Protein AF-A0A4Z1L0F3-F1 (afdb_monomer)

Solvent-accessible surface area (backbone atoms only — not comparable to full-atom values): 9293 Å² total; per-residue (Å²): 130,83,58,61,63,69,64,67,55,53,99,76,74,65,86,53,76,79,78,66,76,75,78,74,72,83,76,59,100,76,58,66,93,54,44,31,36,36,32,40,57,30,49,58,38,59,67,59,63,68,45,39,84,81,41,80,63,30,42,38,39,33,23,18,76,57,69,89,48,48,63,60,74,91,78,49,60,92,50,54,48,75,48,77,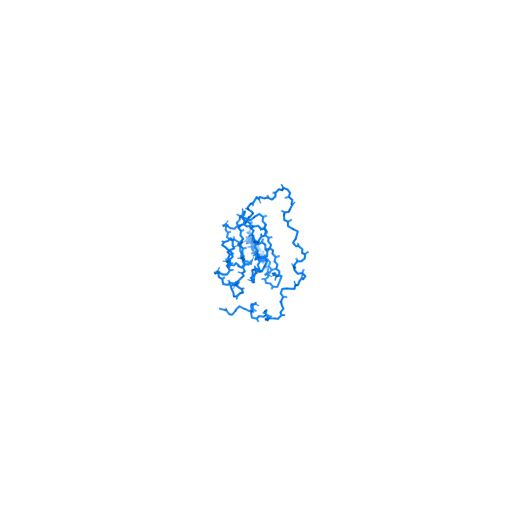44,60,86,84,49,84,79,59,77,83,62,60,93,58,54,81,42,76,47,77,48,93,49,78,90,75,59,68,77,82,83,78,78,78,79,75,75,79,76,95,78,86,82,82,83,82,82,82,82,83,82,82,86,131

Mean predicted aligned error: 13.01 Å

Structure (mmCIF, N/CA/C/O backbone):
data_AF-A0A4Z1L0F3-F1
#
_entry.id   AF-A0A4Z1L0F3-F1
#
loop_
_atom_site.group_PDB
_atom_site.id
_atom_site.type_symbol
_atom_site.label_atom_id
_atom_site.label_alt_id
_atom_site.label_comp_id
_atom_site.label_asym_id
_atom_site.label_entity_id
_atom_site.label_seq_id
_atom_site.pdbx_PDB_ins_code
_atom_site.Cartn_x
_atom_site.Cartn_y
_atom_site.Cartn_z
_atom_site.occupancy
_atom_site.B_iso_or_equiv
_atom_site.auth_seq_id
_atom_site.auth_comp_id
_atom_site.auth_asym_id
_atom_site.auth_atom_id
_atom_site.pdbx_PDB_model_num
ATOM 1 N N . MET A 1 1 ? 2.391 -2.492 -20.735 1.00 48.22 1 MET A N 1
ATOM 2 C CA . MET A 1 1 ? 3.804 -2.893 -20.561 1.00 48.22 1 MET A CA 1
ATOM 3 C C . MET A 1 1 ? 3.810 -4.113 -19.668 1.00 48.22 1 MET A C 1
ATOM 5 O O . MET A 1 1 ? 3.056 -4.102 -18.703 1.00 48.22 1 MET A O 1
ATOM 9 N N . SER A 1 2 ? 4.551 -5.165 -20.022 1.00 58.97 2 SER A N 1
ATOM 10 C CA . SER A 1 2 ? 4.746 -6.291 -19.110 1.00 58.97 2 SER A CA 1
ATOM 11 C C . SER A 1 2 ? 5.477 -5.790 -17.871 1.00 58.97 2 SER A C 1
ATOM 13 O O . SER A 1 2 ? 6.414 -4.993 -17.963 1.00 58.97 2 SER A O 1
ATOM 15 N N . ASP A 1 3 ? 4.991 -6.195 -16.707 1.00 67.62 3 ASP A N 1
ATOM 16 C CA . ASP A 1 3 ? 5.642 -5.888 -15.448 1.00 67.62 3 ASP A CA 1
ATOM 17 C C . ASP A 1 3 ? 6.829 -6.830 -15.289 1.00 67.62 3 ASP A C 1
ATOM 19 O O . ASP A 1 3 ? 6.720 -7.931 -14.750 1.00 67.62 3 ASP A O 1
ATOM 23 N N . ILE A 1 4 ? 7.969 -6.384 -15.810 1.00 70.88 4 ILE A N 1
ATOM 24 C CA . ILE A 1 4 ? 9.214 -7.144 -15.770 1.00 70.88 4 ILE A CA 1
ATOM 25 C C . ILE A 1 4 ? 9.618 -7.507 -14.338 1.00 70.88 4 ILE A C 1
ATOM 27 O O . ILE A 1 4 ? 10.355 -8.470 -14.159 1.00 70.88 4 ILE A O 1
ATOM 31 N N . TYR A 1 5 ? 9.159 -6.774 -13.319 1.00 66.81 5 TYR A N 1
ATOM 32 C CA . TYR A 1 5 ? 9.468 -7.089 -11.930 1.00 66.81 5 TYR A CA 1
ATOM 33 C C . TYR A 1 5 ? 8.607 -8.249 -11.447 1.00 66.81 5 TYR A C 1
ATOM 35 O O . TYR A 1 5 ? 9.167 -9.230 -10.967 1.00 66.81 5 TYR A O 1
ATOM 43 N N . ALA A 1 6 ? 7.291 -8.226 -11.666 1.00 64.19 6 ALA A N 1
ATOM 44 C CA . ALA A 1 6 ? 6.447 -9.389 -11.370 1.00 64.19 6 ALA A CA 1
ATOM 45 C C . ALA A 1 6 ? 6.823 -10.629 -12.204 1.00 64.19 6 ALA A C 1
ATOM 47 O O . ALA A 1 6 ? 6.743 -11.750 -11.707 1.00 64.19 6 ALA A O 1
ATOM 48 N N . GLU A 1 7 ? 7.263 -10.451 -13.452 1.00 65.38 7 GLU A N 1
ATOM 49 C CA . GLU A 1 7 ? 7.692 -11.560 -14.316 1.00 65.38 7 GLU A CA 1
ATOM 50 C C . GLU A 1 7 ? 9.057 -12.145 -13.907 1.00 65.38 7 GLU A C 1
ATOM 52 O O . GLU A 1 7 ? 9.241 -13.367 -13.949 1.00 65.38 7 GLU A O 1
ATOM 57 N N . ASN A 1 8 ? 10.011 -11.300 -13.492 1.00 62.31 8 ASN A N 1
ATOM 58 C CA . ASN A 1 8 ? 11.342 -11.736 -13.049 1.00 62.31 8 ASN A CA 1
ATOM 59 C C . ASN A 1 8 ? 11.356 -12.238 -11.599 1.00 62.31 8 ASN A C 1
ATOM 61 O O . ASN A 1 8 ? 12.204 -13.068 -11.259 1.00 62.31 8 ASN A O 1
ATOM 65 N N . MET A 1 9 ? 10.400 -11.810 -10.771 1.00 58.84 9 MET A N 1
ATOM 66 C CA . MET A 1 9 ? 10.101 -12.404 -9.466 1.00 58.84 9 MET A CA 1
ATOM 67 C C . MET A 1 9 ? 9.397 -13.749 -9.698 1.00 58.84 9 MET A C 1
ATOM 69 O O . MET A 1 9 ? 8.191 -13.906 -9.508 1.00 58.84 9 MET A O 1
ATOM 73 N N . ARG A 1 10 ? 10.144 -14.747 -10.194 1.00 51.00 10 ARG A N 1
ATOM 74 C CA . ARG A 1 10 ? 9.618 -16.105 -10.388 1.00 51.00 10 ARG A CA 1
ATOM 75 C C . ARG A 1 10 ? 9.014 -16.594 -9.070 1.00 51.00 10 ARG A C 1
ATOM 77 O O . ARG A 1 10 ? 9.631 -16.447 -8.022 1.00 51.00 10 ARG A O 1
ATOM 84 N N . ARG A 1 11 ? 7.842 -17.234 -9.180 1.00 47.62 11 ARG A N 1
ATOM 85 C CA . ARG A 1 11 ? 6.946 -17.837 -8.163 1.00 47.62 11 ARG A CA 1
ATOM 86 C C . ARG A 1 11 ? 7.575 -18.716 -7.047 1.00 47.62 11 ARG A C 1
ATOM 88 O O . ARG A 1 11 ? 6.843 -19.435 -6.378 1.00 47.62 11 ARG A O 1
ATOM 95 N N . HIS A 1 12 ? 8.890 -18.701 -6.838 1.00 37.84 12 HIS A N 1
ATOM 96 C CA . HIS A 1 12 ? 9.614 -19.570 -5.911 1.00 37.84 12 HIS A CA 1
ATOM 97 C C . HIS A 1 12 ? 10.563 -18.875 -4.925 1.00 37.84 12 HIS A C 1
ATOM 99 O O . HIS A 1 12 ? 11.068 -19.564 -4.046 1.00 37.84 12 HIS A O 1
ATOM 105 N N . GLU A 1 13 ? 10.758 -17.557 -4.967 1.00 47.41 13 GLU A N 1
ATOM 106 C CA . GLU A 1 13 ? 11.520 -16.853 -3.921 1.00 47.41 13 GLU A CA 1
ATOM 107 C C . GLU A 1 13 ? 10.563 -16.098 -3.004 1.00 47.41 13 GLU A C 1
ATOM 109 O O . GLU A 1 13 ? 10.411 -14.880 -3.015 1.00 47.41 13 GLU A O 1
ATOM 114 N N . VAL A 1 14 ? 9.838 -16.940 -2.268 1.00 50.28 14 VAL A N 1
ATOM 115 C CA . VAL A 1 14 ? 9.085 -16.646 -1.055 1.00 50.28 14 VAL A CA 1
ATOM 116 C C . VAL A 1 14 ? 9.796 -15.547 -0.278 1.00 50.28 14 VAL A C 1
ATOM 118 O O . VAL A 1 14 ? 10.993 -15.667 -0.020 1.00 50.28 14 VAL A O 1
ATOM 121 N N . GLU A 1 15 ? 9.044 -14.508 0.087 1.00 48.56 15 GLU A N 1
ATOM 122 C CA . GLU A 1 15 ? 9.403 -13.547 1.128 1.00 48.56 15 GLU A CA 1
ATOM 123 C C . GLU A 1 15 ? 10.148 -14.286 2.240 1.00 48.56 15 GLU A C 1
ATOM 125 O O . GLU A 1 15 ? 9.567 -15.066 2.994 1.00 48.56 15 GLU A O 1
ATOM 130 N N . SER A 1 16 ? 11.473 -14.148 2.232 1.00 42.91 16 SER A N 1
ATOM 131 C CA . SER A 1 16 ? 12.337 -14.916 3.112 1.00 42.91 16 SER A CA 1
ATOM 132 C C . SER A 1 16 ? 11.901 -14.665 4.557 1.00 42.91 16 SER A C 1
ATOM 134 O O . SER A 1 16 ? 11.674 -13.506 4.911 1.00 42.91 16 SER A O 1
ATOM 136 N N . PRO A 1 17 ? 11.874 -15.686 5.432 1.00 44.50 17 PRO A N 1
ATOM 137 C CA . PRO A 1 17 ? 11.634 -15.497 6.866 1.00 44.50 17 PRO A CA 1
ATOM 138 C C . PRO A 1 17 ? 12.573 -14.460 7.509 1.00 44.50 17 PRO A C 1
ATOM 140 O O . PRO A 1 17 ? 12.316 -13.974 8.604 1.00 44.50 17 PRO A O 1
ATOM 143 N N . ILE A 1 18 ? 13.674 -14.105 6.838 1.00 43.69 18 ILE A N 1
ATOM 144 C CA . ILE A 1 18 ? 14.646 -13.114 7.301 1.00 43.69 18 ILE A CA 1
ATOM 145 C C . ILE A 1 18 ? 14.091 -11.675 7.211 1.00 43.69 18 ILE A C 1
ATOM 147 O O . ILE A 1 18 ? 14.524 -10.824 7.984 1.00 43.69 18 ILE A O 1
ATOM 151 N N . SER A 1 19 ? 13.101 -11.382 6.351 1.00 47.91 19 SER A N 1
ATOM 152 C CA . SER A 1 19 ? 12.412 -10.076 6.382 1.00 47.91 19 SER A CA 1
ATOM 153 C C . SER A 1 19 ? 11.393 -9.948 7.521 1.00 47.91 19 SER A C 1
ATOM 155 O O . SER A 1 19 ? 10.935 -8.841 7.793 1.00 47.91 19 SER A O 1
ATOM 157 N N . ASP A 1 20 ? 11.056 -11.049 8.204 1.00 47.06 20 ASP A N 1
ATOM 158 C CA . ASP A 1 20 ? 10.016 -11.082 9.241 1.00 47.06 20 ASP A CA 1
ATOM 159 C C . ASP A 1 20 ? 10.524 -10.716 10.650 1.00 47.06 20 ASP A C 1
ATOM 161 O O . ASP A 1 20 ? 9.725 -10.445 11.544 1.00 47.06 20 ASP A O 1
ATOM 165 N N . THR A 1 21 ? 11.840 -10.696 10.892 1.00 43.03 21 THR A N 1
ATOM 166 C CA . THR A 1 21 ? 12.394 -10.676 12.263 1.00 43.03 21 THR A CA 1
ATOM 167 C C . THR A 1 21 ? 12.736 -9.299 12.836 1.00 43.03 21 THR A C 1
ATOM 169 O O . THR A 1 21 ? 13.308 -9.225 13.921 1.00 43.03 21 THR A O 1
ATOM 172 N N . SER A 1 22 ? 12.420 -8.195 12.157 1.00 45.31 22 SER A N 1
ATOM 173 C CA . SER A 1 22 ? 12.804 -6.850 12.633 1.00 45.31 22 SER A CA 1
ATOM 174 C C . SER A 1 22 ? 11.642 -5.879 12.816 1.00 45.31 22 SER A C 1
ATOM 176 O O . SER A 1 22 ? 11.864 -4.673 12.901 1.00 45.31 22 SER A O 1
ATOM 178 N N . PHE A 1 23 ? 10.409 -6.377 12.942 1.00 50.38 23 PHE A N 1
ATOM 179 C CA . PHE A 1 23 ? 9.322 -5.534 13.427 1.00 50.38 23 PHE A CA 1
ATOM 180 C C . PHE A 1 23 ? 9.401 -5.425 14.952 1.00 50.38 23 PHE A C 1
ATOM 182 O O . PHE A 1 23 ? 8.966 -6.311 15.685 1.00 50.38 23 PHE A O 1
ATOM 189 N N . ILE A 1 24 ? 9.979 -4.325 15.430 1.00 51.97 24 ILE A N 1
ATOM 190 C CA . ILE A 1 24 ? 9.744 -3.865 16.796 1.00 51.97 24 ILE A CA 1
ATOM 191 C C . ILE A 1 24 ? 8.392 -3.142 16.744 1.00 51.97 24 ILE A C 1
ATOM 193 O O . ILE A 1 24 ? 8.312 -2.102 16.084 1.00 51.97 24 ILE A O 1
ATOM 197 N N . PRO A 1 25 ? 7.322 -3.671 17.367 1.00 51.28 25 PRO A N 1
ATOM 198 C CA . PRO A 1 25 ? 6.049 -2.967 17.411 1.00 51.28 25 PRO A CA 1
ATOM 199 C C . PRO A 1 25 ? 6.258 -1.579 18.022 1.00 51.28 25 PRO A C 1
ATOM 201 O O . PRO A 1 25 ? 7.096 -1.444 18.920 1.00 51.28 25 PRO A O 1
ATOM 204 N N . PRO A 1 26 ? 5.525 -0.539 17.586 1.00 50.03 26 PRO A N 1
ATOM 205 C CA . PRO A 1 26 ? 5.463 0.730 18.300 1.00 50.03 26 PRO A CA 1
ATOM 206 C C . PRO A 1 26 ? 4.825 0.505 19.682 1.00 50.03 26 PRO A C 1
ATOM 208 O O . PRO A 1 26 ? 3.651 0.771 19.905 1.00 50.03 26 PRO A O 1
ATOM 211 N N . SER A 1 27 ? 5.600 -0.040 20.617 1.00 48.41 27 SER A N 1
ATOM 212 C CA . SER A 1 27 ? 5.281 -0.161 22.038 1.00 48.41 27 SER A CA 1
ATOM 213 C C . SER A 1 27 ? 6.018 0.901 22.854 1.00 48.41 27 SER A C 1
ATOM 215 O O . 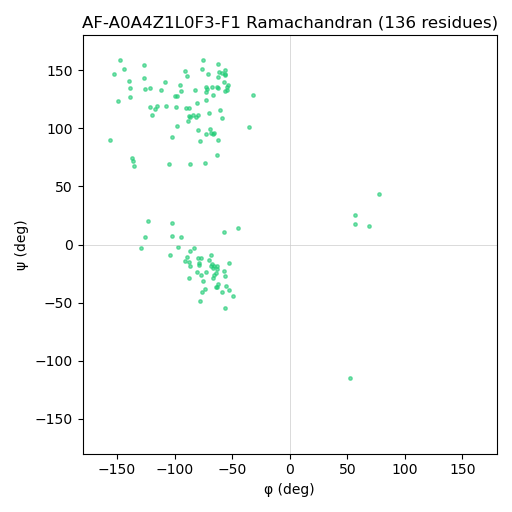SER A 1 27 ? 6.163 0.765 24.068 1.00 48.41 27 SER A O 1
ATOM 217 N N . SER A 1 28 ? 6.508 1.967 22.213 1.00 52.09 28 SER A N 1
ATOM 218 C CA . SER A 1 28 ? 6.845 3.181 22.942 1.00 52.09 28 SER A CA 1
ATOM 219 C C . SER A 1 28 ? 5.527 3.836 23.350 1.00 52.09 28 SER A C 1
ATOM 221 O O . SER A 1 28 ? 4.594 3.939 22.558 1.00 52.09 28 SER A O 1
ATOM 223 N N . SER A 1 29 ? 5.430 4.260 24.602 1.00 51.31 29 SER A N 1
ATOM 224 C CA . SER A 1 29 ? 4.256 4.845 25.266 1.00 51.31 29 SER A CA 1
ATOM 225 C C . SER A 1 29 ? 3.648 6.102 24.606 1.00 51.31 29 SER A C 1
ATOM 227 O O . SER A 1 29 ? 2.817 6.759 25.221 1.00 51.31 29 SER A O 1
ATOM 229 N N . ASN A 1 30 ? 4.066 6.447 23.384 1.00 57.72 30 ASN A N 1
ATOM 230 C CA . ASN A 1 30 ? 3.713 7.650 22.633 1.00 57.72 30 ASN A CA 1
ATOM 231 C C . ASN A 1 30 ? 3.137 7.357 21.231 1.00 57.72 30 ASN A C 1
ATOM 233 O O . ASN A 1 30 ? 2.953 8.297 20.460 1.00 57.72 30 ASN A O 1
ATOM 237 N N . SER A 1 31 ? 2.886 6.095 20.859 1.00 57.88 31 SER A N 1
ATOM 238 C CA . SER A 1 31 ? 2.204 5.811 19.588 1.00 57.88 31 SER A CA 1
ATOM 239 C C . SER A 1 31 ? 0.755 6.307 19.650 1.00 57.88 31 SER A C 1
ATOM 241 O O . SER A 1 31 ? 0.084 6.055 20.656 1.00 57.88 31 SER A O 1
ATOM 243 N N . PRO A 1 32 ? 0.240 6.981 18.605 1.00 65.62 32 PRO A N 1
ATOM 244 C CA . PRO A 1 32 ? -1.176 7.308 18.546 1.00 65.62 32 PRO A CA 1
ATOM 245 C C . PRO A 1 32 ? -2.011 6.015 18.609 1.00 65.62 32 PRO A C 1
ATOM 247 O O . PRO A 1 32 ? -1.564 4.978 18.110 1.00 65.62 32 PRO A O 1
ATOM 250 N N . PRO A 1 33 ? -3.216 6.060 19.206 1.00 69.81 33 PRO A N 1
ATOM 251 C CA . PRO A 1 33 ? -4.084 4.888 19.348 1.00 69.81 33 PRO A CA 1
ATOM 252 C C . PRO A 1 33 ? -4.542 4.307 17.999 1.00 69.81 33 PRO A C 1
ATOM 254 O O . PRO A 1 33 ? -4.891 3.135 17.928 1.00 69.81 33 PRO A O 1
ATOM 257 N N . SER A 1 34 ? -4.490 5.108 16.930 1.00 86.69 34 SER A N 1
ATOM 258 C CA . SER A 1 34 ? -4.935 4.754 15.578 1.00 86.69 34 SER A CA 1
ATOM 259 C C . SER A 1 34 ? -3.913 5.255 14.546 1.00 86.69 34 SER A C 1
ATOM 261 O O . SER A 1 34 ? -4.134 6.297 13.923 1.00 86.69 34 SER A O 1
ATOM 263 N N . PRO A 1 35 ? -2.742 4.602 14.415 1.00 91.75 35 PRO A N 1
ATOM 264 C CA . PRO A 1 35 ? -1.676 5.085 13.544 1.00 91.75 35 PRO A CA 1
ATOM 265 C C . PRO A 1 35 ? -2.039 4.930 12.064 1.00 91.75 35 PRO A C 1
ATOM 267 O O . PRO A 1 35 ? -2.671 3.953 11.658 1.00 91.75 35 PRO A O 1
ATOM 270 N N . THR A 1 36 ? -1.573 5.863 11.237 1.00 95.50 36 THR A N 1
ATOM 271 C CA . THR A 1 36 ? -1.622 5.746 9.774 1.00 95.50 36 THR A CA 1
ATOM 272 C C . THR A 1 36 ? -0.264 5.280 9.255 1.00 95.50 36 THR A C 1
ATOM 274 O O . THR A 1 36 ? 0.747 5.966 9.423 1.00 95.50 36 THR A O 1
ATOM 277 N N . ILE A 1 37 ? -0.223 4.114 8.609 1.00 95.75 37 ILE A N 1
ATOM 278 C CA . ILE A 1 37 ? 1.010 3.416 8.225 1.00 95.75 37 ILE A CA 1
ATOM 279 C C . ILE A 1 37 ? 1.052 3.207 6.711 1.00 95.75 37 ILE A C 1
ATOM 281 O O . ILE A 1 37 ? 0.067 2.784 6.107 1.00 95.75 37 ILE A O 1
ATOM 285 N N . ALA A 1 38 ? 2.207 3.481 6.105 1.00 96.75 38 ALA A N 1
ATOM 286 C CA . ALA A 1 38 ? 2.497 3.156 4.711 1.00 96.75 38 ALA A CA 1
ATOM 287 C C . ALA A 1 38 ? 3.508 2.008 4.603 1.00 96.75 38 ALA A C 1
ATOM 289 O O . ALA A 1 38 ? 4.500 1.996 5.330 1.00 96.75 38 ALA A O 1
ATOM 290 N N . ASP A 1 39 ? 3.295 1.098 3.656 1.00 96.88 39 ASP A N 1
ATOM 291 C CA . ASP A 1 39 ? 4.252 0.068 3.235 1.00 96.88 39 ASP A CA 1
ATOM 292 C C . ASP A 1 39 ? 4.583 0.256 1.749 1.00 96.88 39 ASP A C 1
ATOM 294 O O . ASP A 1 39 ? 3.715 0.088 0.892 1.00 96.88 39 ASP A O 1
ATOM 298 N N . ILE A 1 40 ? 5.818 0.659 1.443 1.00 95.56 40 ILE A N 1
ATOM 299 C CA . ILE A 1 40 ? 6.296 0.951 0.086 1.00 95.56 40 ILE A CA 1
ATOM 300 C C . ILE A 1 40 ? 7.082 -0.244 -0.461 1.00 95.56 40 ILE A C 1
ATOM 302 O O . ILE A 1 40 ? 8.041 -0.709 0.163 1.00 95.56 40 ILE A O 1
ATOM 306 N N . GLY A 1 41 ? 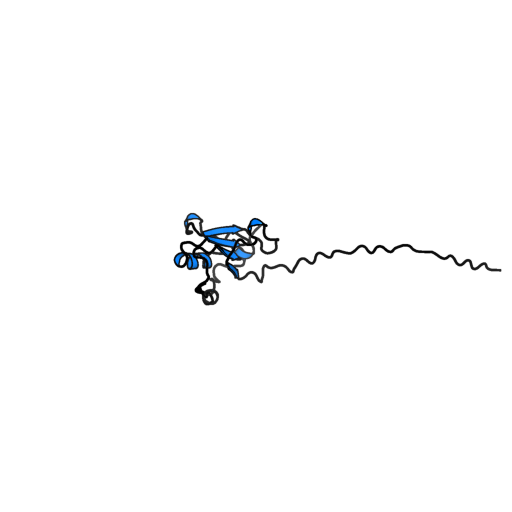6.705 -0.705 -1.655 1.00 93.62 41 GLY A N 1
ATOM 307 C CA . GLY A 1 41 ? 7.105 -2.018 -2.166 1.00 93.62 41 GLY A CA 1
ATOM 308 C C . GLY A 1 41 ? 6.277 -3.128 -1.518 1.00 93.62 41 GLY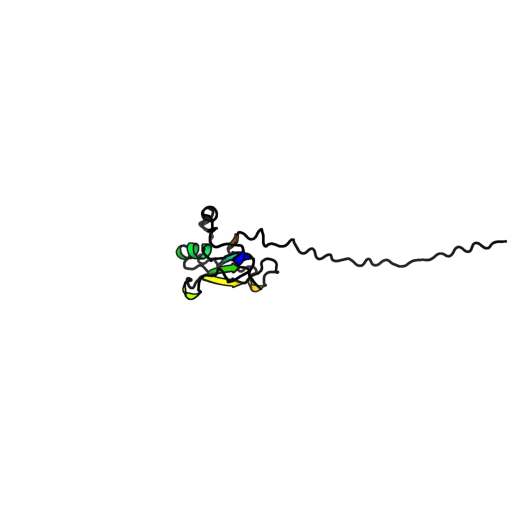 A C 1
ATOM 309 O O . GLY A 1 41 ? 6.823 -4.126 -1.038 1.00 93.62 41 GLY A O 1
ATOM 310 N N . THR A 1 42 ? 4.962 -2.912 -1.405 1.00 95.31 42 THR A N 1
ATOM 311 C CA . THR A 1 42 ? 4.083 -3.788 -0.623 1.00 95.31 42 THR A CA 1
ATOM 312 C C . THR A 1 42 ? 3.952 -5.188 -1.227 1.00 95.31 42 THR A C 1
ATOM 314 O O . THR A 1 42 ? 3.800 -6.159 -0.480 1.00 95.31 42 THR A O 1
ATOM 317 N N . GLY A 1 43 ? 4.079 -5.335 -2.551 1.00 93.12 43 GLY A N 1
ATOM 318 C CA . GLY A 1 43 ? 3.939 -6.607 -3.255 1.00 93.12 43 GLY A CA 1
ATOM 319 C C . GLY A 1 43 ? 2.629 -7.317 -2.907 1.00 93.12 43 GLY A C 1
ATOM 320 O O . GLY A 1 43 ? 1.542 -6.812 -3.172 1.00 93.12 43 GLY A O 1
ATOM 321 N N . THR A 1 44 ? 2.741 -8.480 -2.264 1.00 92.50 44 THR A N 1
ATOM 322 C CA . THR A 1 44 ? 1.614 -9.306 -1.790 1.00 92.50 44 THR A CA 1
ATOM 323 C C . THR A 1 44 ? 0.818 -8.692 -0.638 1.00 92.50 44 THR A C 1
ATOM 325 O O . THR A 1 44 ? -0.211 -9.237 -0.247 1.00 92.50 44 THR A O 1
ATOM 328 N N . GLY A 1 45 ? 1.286 -7.593 -0.039 1.00 91.88 45 GLY A N 1
ATOM 329 C CA . GLY A 1 45 ? 0.654 -6.993 1.137 1.00 91.88 45 GLY A CA 1
ATOM 330 C C . GLY A 1 45 ? 0.770 -7.844 2.409 1.00 91.88 45 GLY A C 1
ATOM 331 O O . GLY A 1 45 ? 0.039 -7.599 3.375 1.00 91.88 45 GLY A O 1
ATOM 332 N N . LEU A 1 46 ? 1.669 -8.840 2.444 1.00 91.62 46 LEU A N 1
ATOM 333 C CA . LEU A 1 46 ? 1.815 -9.750 3.587 1.00 91.62 46 LEU A CA 1
ATOM 334 C C . LEU A 1 46 ? 2.155 -8.998 4.879 1.00 91.62 46 LEU A C 1
ATOM 336 O O . LEU A 1 46 ? 1.597 -9.305 5.933 1.00 91.62 46 LEU A O 1
ATOM 340 N N . PHE A 1 47 ? 3.030 -7.994 4.793 1.00 92.19 47 PHE A N 1
ATOM 341 C CA . PHE A 1 47 ? 3.411 -7.162 5.933 1.00 92.19 47 PHE A CA 1
ATOM 342 C C . PHE A 1 47 ? 2.185 -6.505 6.585 1.00 92.19 47 PHE A C 1
ATOM 344 O O . PHE A 1 47 ? 1.926 -6.716 7.771 1.00 92.19 47 PHE A O 1
ATOM 351 N N . LEU A 1 48 ? 1.379 -5.781 5.801 1.00 94.06 48 LEU A N 1
ATOM 352 C CA . LEU A 1 48 ? 0.171 -5.118 6.301 1.00 94.06 48 LEU A CA 1
ATOM 353 C C . LEU A 1 48 ? -0.859 -6.124 6.825 1.00 94.06 48 LEU A C 1
ATOM 355 O O . LEU A 1 48 ? -1.491 -5.885 7.853 1.00 94.06 48 LEU A O 1
ATOM 359 N N . SER A 1 49 ? -0.978 -7.280 6.170 1.00 92.50 49 SER A N 1
ATOM 360 C CA . SER A 1 49 ? -1.884 -8.355 6.590 1.00 92.50 49 SER A CA 1
ATOM 361 C C . SER A 1 49 ? -1.506 -8.942 7.954 1.00 92.50 49 SER A C 1
ATOM 363 O O . SER A 1 49 ? -2.385 -9.264 8.750 1.00 92.50 49 SER A O 1
ATOM 365 N N . ARG A 1 50 ? -0.207 -9.054 8.260 1.00 91.31 50 ARG A N 1
ATOM 366 C CA . ARG A 1 50 ? 0.282 -9.489 9.582 1.00 91.31 50 ARG A CA 1
ATOM 367 C C . ARG A 1 50 ? 0.193 -8.392 10.640 1.00 91.31 50 ARG A C 1
ATOM 369 O O . ARG A 1 50 ? 0.087 -8.693 11.828 1.00 91.31 50 ARG A O 1
ATOM 376 N N . LEU A 1 51 ? 0.235 -7.131 10.220 1.00 90.62 51 LEU A N 1
ATOM 377 C CA . LEU A 1 51 ? 0.129 -5.981 11.109 1.00 90.62 51 LEU A CA 1
ATOM 378 C C . LEU A 1 51 ? -1.315 -5.743 11.575 1.00 90.62 51 LEU A C 1
ATOM 380 O O . LEU A 1 51 ? -1.540 -5.483 12.757 1.00 90.62 51 LEU A O 1
ATOM 384 N N . ALA A 1 52 ? -2.284 -5.888 10.669 1.00 92.38 52 ALA A N 1
ATOM 385 C CA . ALA A 1 52 ? -3.699 -5.582 10.884 1.00 92.38 52 ALA A CA 1
ATOM 386 C C . ALA A 1 52 ? -4.327 -6.177 12.167 1.00 92.38 52 ALA A C 1
ATOM 388 O O . ALA A 1 52 ? -5.018 -5.433 12.863 1.00 92.38 52 ALA A O 1
ATOM 389 N N . PRO A 1 53 ? -4.096 -7.453 12.547 1.00 90.81 53 PRO A N 1
ATOM 390 C CA . PRO A 1 53 ? -4.675 -8.017 13.771 1.00 90.81 53 PRO A CA 1
ATOM 391 C C . PRO A 1 53 ? -4.164 -7.375 15.067 1.00 90.81 53 PRO A C 1
ATOM 393 O O . PRO A 1 53 ? -4.864 -7.395 16.074 1.00 90.81 53 PRO A O 1
ATOM 396 N N . ASN A 1 54 ? -2.948 -6.820 15.052 1.00 88.56 54 ASN A N 1
ATOM 397 C CA . ASN A 1 54 ? -2.331 -6.194 16.225 1.00 88.56 54 ASN A CA 1
ATOM 398 C C . ASN A 1 54 ? -2.721 -4.714 16.372 1.00 88.56 54 ASN A C 1
ATOM 400 O O . ASN A 1 54 ? -2.574 -4.148 17.452 1.00 88.56 54 ASN A O 1
ATOM 404 N N . TYR A 1 55 ? -3.215 -4.102 15.293 1.00 89.38 55 TYR A N 1
ATOM 405 C CA . TYR A 1 55 ? -3.607 -2.696 15.226 1.00 89.38 55 TYR A CA 1
ATOM 406 C C . TYR A 1 55 ? -4.945 -2.567 14.483 1.00 89.38 55 TYR A C 1
ATOM 408 O O . TYR A 1 55 ? -4.958 -2.132 13.336 1.00 89.38 55 TYR A O 1
ATOM 416 N N . PRO A 1 56 ? -6.069 -2.979 15.097 1.00 90.31 56 PRO A N 1
ATOM 417 C CA . PRO A 1 56 ? -7.377 -3.028 14.432 1.00 90.31 56 PRO A CA 1
ATOM 418 C C . PRO A 1 56 ? -7.945 -1.651 14.054 1.00 90.31 56 PRO A C 1
ATOM 420 O O . PRO A 1 56 ? -8.818 -1.577 13.195 1.00 90.31 56 PRO A O 1
ATOM 423 N N . ASP A 1 57 ? -7.453 -0.588 14.696 1.00 92.44 57 ASP A N 1
ATOM 424 C CA . ASP A 1 57 ? -7.863 0.800 14.458 1.00 92.44 57 ASP A CA 1
ATOM 425 C C . ASP A 1 57 ? -6.842 1.582 13.610 1.00 92.44 57 ASP A C 1
ATOM 427 O O . ASP A 1 57 ? -6.940 2.805 13.492 1.00 92.44 57 ASP A O 1
ATOM 431 N N . ALA A 1 58 ? -5.819 0.918 13.063 1.00 94.06 58 ALA A N 1
ATOM 432 C CA . ALA A 1 58 ? -4.850 1.579 12.196 1.00 94.06 58 ALA A CA 1
ATOM 433 C C . ALA A 1 58 ? -5.435 1.840 10.804 1.00 94.06 58 ALA A C 1
ATOM 435 O O . ALA A 1 58 ? -6.367 1.184 10.354 1.00 94.06 58 ALA A O 1
ATOM 436 N N . ILE A 1 59 ? -4.844 2.786 10.081 1.00 96.62 59 ILE A N 1
ATOM 437 C CA . ILE A 1 59 ? -5.098 2.969 8.650 1.00 96.62 59 ILE A CA 1
ATOM 438 C C . ILE A 1 59 ? -3.857 2.488 7.907 1.00 96.62 59 ILE A C 1
ATOM 440 O O . ILE A 1 59 ? -2.767 3.026 8.106 1.00 96.62 59 ILE A O 1
ATOM 444 N N . LEU A 1 60 ? -4.005 1.473 7.060 1.00 96.94 60 LEU A N 1
ATOM 445 C CA . LEU A 1 60 ? -2.887 0.753 6.457 1.00 96.94 60 LEU A CA 1
ATOM 446 C C . LEU A 1 60 ? -2.895 0.930 4.936 1.00 96.94 60 LEU A C 1
ATOM 448 O O . LEU A 1 60 ? -3.821 0.495 4.254 1.00 96.94 60 LEU A O 1
ATOM 452 N N . HIS A 1 61 ? -1.857 1.558 4.388 1.00 97.56 61 HIS A N 1
ATOM 453 C CA . HIS A 1 61 ? -1.737 1.804 2.950 1.00 97.56 61 HIS A CA 1
ATOM 454 C C . HIS A 1 61 ? -0.550 1.052 2.351 1.00 97.56 61 HIS A C 1
ATOM 456 O O . HIS A 1 61 ? 0.601 1.301 2.707 1.00 97.56 61 HIS A O 1
ATOM 462 N N . GLY A 1 62 ? -0.836 0.158 1.411 1.00 96.81 62 GLY A N 1
ATOM 463 C CA . GLY A 1 62 ? 0.163 -0.538 0.614 1.00 96.81 62 GLY A CA 1
ATOM 464 C C . GLY A 1 62 ? 0.410 0.182 -0.705 1.00 96.81 62 GLY A C 1
ATOM 465 O O . GLY A 1 62 ? -0.531 0.517 -1.425 1.00 96.81 62 GLY A O 1
ATOM 466 N N . PHE A 1 63 ? 1.677 0.389 -1.034 1.00 96.56 63 PHE A N 1
ATOM 467 C CA . PHE A 1 63 ? 2.099 1.019 -2.273 1.00 96.56 63 PHE A CA 1
ATOM 468 C C . PHE A 1 63 ? 3.077 0.133 -3.022 1.00 96.56 63 PHE A C 1
ATOM 470 O O . PHE A 1 63 ? 4.032 -0.379 -2.441 1.00 96.56 63 PHE A O 1
ATOM 477 N N . ASP A 1 64 ? 2.865 -0.030 -4.321 1.00 95.06 64 ASP A N 1
ATOM 478 C CA . ASP A 1 64 ? 3.803 -0.730 -5.198 1.00 95.06 64 ASP A CA 1
ATOM 479 C C . ASP A 1 64 ? 3.767 -0.108 -6.593 1.00 95.06 64 ASP A C 1
ATOM 481 O O . ASP A 1 64 ? 2.781 0.529 -6.962 1.00 95.06 64 ASP A O 1
ATOM 485 N N . ILE A 1 65 ? 4.816 -0.306 -7.386 1.00 93.56 65 ILE A N 1
ATOM 486 C CA . ILE A 1 65 ? 4.842 0.163 -8.775 1.00 93.56 65 ILE A CA 1
ATOM 487 C C . ILE A 1 65 ? 3.839 -0.610 -9.644 1.00 93.56 65 ILE A C 1
ATOM 489 O O . ILE A 1 65 ? 3.446 -0.140 -10.713 1.00 93.56 65 ILE A O 1
ATOM 493 N N . SER A 1 66 ? 3.401 -1.784 -9.180 1.00 91.25 66 SER A N 1
ATOM 494 C CA . SER A 1 66 ? 2.489 -2.657 -9.906 1.00 91.25 66 SER A CA 1
ATOM 495 C C . SER A 1 66 ? 1.434 -3.311 -9.011 1.00 91.25 66 SER A C 1
ATOM 497 O O . SER A 1 66 ? 1.754 -3.782 -7.920 1.00 91.25 66 SER A O 1
ATOM 499 N N . PRO A 1 67 ? 0.182 -3.434 -9.489 1.00 94.06 67 PRO A N 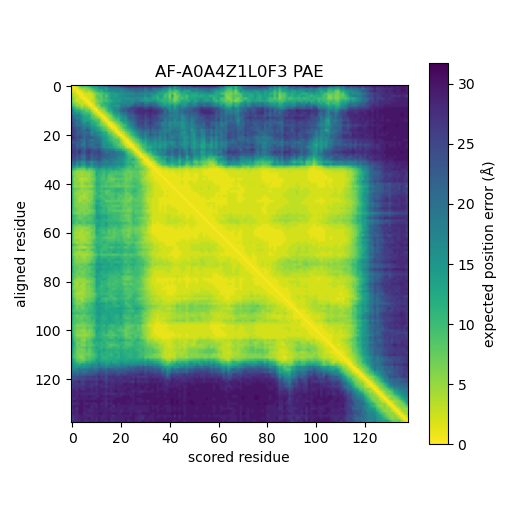1
ATOM 500 C CA . PRO A 1 67 ? -0.878 -4.119 -8.762 1.00 94.06 67 PRO A CA 1
ATOM 501 C C . PRO A 1 67 ? -0.860 -5.645 -8.948 1.00 94.06 67 PRO A C 1
ATOM 503 O O . PRO A 1 67 ? -1.697 -6.333 -8.377 1.00 94.06 67 PRO A O 1
ATOM 506 N N . ASN A 1 68 ? 0.041 -6.204 -9.761 1.00 92.56 68 ASN A N 1
ATOM 507 C CA . ASN A 1 68 ? -0.030 -7.613 -10.175 1.00 92.56 68 ASN A CA 1
ATOM 508 C C . ASN A 1 68 ? 0.121 -8.620 -9.028 1.00 92.56 68 ASN A C 1
ATOM 510 O O . ASN A 1 68 ? -0.322 -9.760 -9.152 1.00 92.56 68 ASN A O 1
ATOM 514 N N . LEU A 1 69 ? 0.770 -8.212 -7.937 1.00 90.81 69 LEU A N 1
ATOM 515 C CA . LEU A 1 69 ? 0.935 -9.035 -6.742 1.00 90.81 69 LEU A CA 1
ATOM 516 C C . LEU A 1 69 ? -0.108 -8.726 -5.666 1.00 90.81 69 LEU A C 1
ATOM 518 O O . LEU A 1 69 ? -0.108 -9.395 -4.637 1.00 90.81 69 LEU A O 1
ATOM 522 N N . TYR A 1 70 ? -0.991 -7.748 -5.886 1.00 94.19 70 TYR A N 1
ATOM 523 C CA . TYR A 1 70 ? -1.986 -7.377 -4.890 1.00 94.19 70 TYR A CA 1
ATOM 524 C C . TYR A 1 70 ? -2.950 -8.540 -4.628 1.00 94.19 70 TYR A C 1
ATOM 526 O O . TYR A 1 70 ? -3.427 -9.180 -5.572 1.00 94.19 70 TYR A O 1
ATOM 534 N N . PRO A 1 71 ? -3.270 -8.822 -3.356 1.00 91.81 71 PRO A N 1
ATOM 535 C CA . PRO A 1 71 ? -4.366 -9.705 -3.021 1.00 91.81 71 PRO A CA 1
ATOM 536 C C . PRO A 1 71 ? -5.691 -9.115 -3.536 1.00 91.81 71 PRO A C 1
ATOM 538 O O . PRO A 1 71 ? -5.821 -7.898 -3.696 1.00 91.81 71 PRO A O 1
ATOM 541 N N . PRO A 1 72 ? -6.707 -9.957 -3.786 1.00 92.06 72 PRO A N 1
ATOM 542 C CA . PRO A 1 72 ? -8.032 -9.477 -4.154 1.00 92.06 72 PRO A CA 1
ATOM 543 C C . PRO A 1 72 ? -8.572 -8.483 -3.109 1.00 92.06 72 PRO A C 1
ATOM 545 O O . PRO A 1 72 ? -8.488 -8.792 -1.916 1.00 92.06 72 PRO A O 1
ATOM 548 N N . PRO A 1 73 ? -9.173 -7.345 -3.510 1.00 89.19 73 PRO A N 1
ATOM 549 C CA . PRO A 1 73 ? -9.680 -6.342 -2.568 1.00 89.19 73 PRO A CA 1
ATOM 550 C C . PRO A 1 73 ? -10.631 -6.914 -1.509 1.00 89.19 73 PRO A C 1
ATOM 552 O O . PRO A 1 73 ? -10.509 -6.586 -0.336 1.00 89.19 73 PRO A O 1
ATOM 555 N N . ASP A 1 74 ? -11.503 -7.848 -1.897 1.00 92.38 74 ASP A N 1
ATOM 556 C CA . ASP A 1 74 ? -12.475 -8.481 -0.992 1.00 92.38 74 ASP A CA 1
ATOM 557 C C . ASP A 1 74 ? -11.832 -9.426 0.044 1.00 92.38 74 ASP A C 1
ATOM 559 O O . ASP A 1 74 ? -12.488 -9.842 0.997 1.00 92.38 74 ASP A O 1
ATOM 563 N N . SER A 1 75 ? -10.555 -9.790 -0.134 1.00 91.56 75 SER A N 1
ATOM 564 C CA . SER A 1 75 ? -9.804 -10.615 0.825 1.00 91.56 75 SER A CA 1
ATOM 565 C C . SER A 1 75 ? -9.082 -9.794 1.895 1.00 91.56 75 SER A C 1
ATOM 567 O O . SER A 1 75 ? -8.574 -10.360 2.866 1.00 91.56 75 SER A O 1
ATOM 569 N N . LEU A 1 76 ? -9.025 -8.471 1.727 1.00 92.62 76 LEU A N 1
ATOM 570 C CA . LEU A 1 76 ? -8.340 -7.576 2.645 1.00 92.62 76 LEU A CA 1
ATOM 571 C C . LEU A 1 76 ? -9.278 -7.098 3.763 1.00 92.62 76 LEU A C 1
ATOM 573 O O . LEU A 1 76 ? -10.457 -6.832 3.525 1.00 92.62 76 LEU A O 1
ATOM 577 N N . PRO A 1 77 ? -8.761 -6.914 4.991 1.00 93.69 77 PRO A N 1
ATOM 578 C CA . PRO A 1 77 ? -9.451 -6.145 6.015 1.00 93.69 77 PRO A CA 1
ATOM 579 C C . PRO A 1 77 ? -9.776 -4.724 5.519 1.00 93.69 77 PRO A C 1
ATOM 581 O O . PRO A 1 77 ? -8.953 -4.126 4.826 1.00 93.69 77 PRO A O 1
ATOM 584 N N . PRO A 1 78 ? -10.900 -4.123 5.947 1.00 94.44 78 PRO A N 1
ATOM 585 C CA . PRO A 1 78 ? -11.353 -2.813 5.458 1.00 94.44 78 PRO A CA 1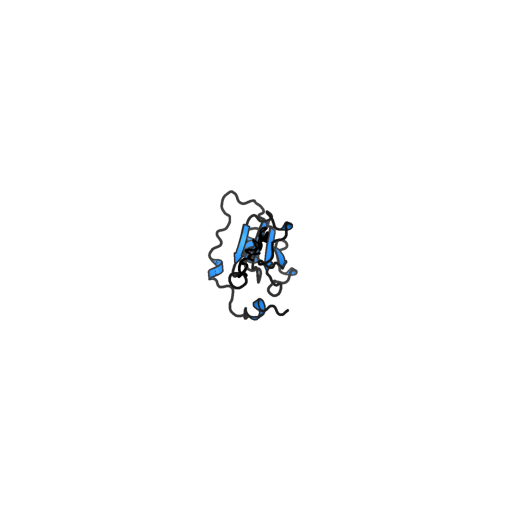
ATOM 586 C C . PRO A 1 78 ? -10.401 -1.652 5.785 1.00 94.44 78 PRO A C 1
ATOM 588 O O . PRO A 1 78 ? -10.477 -0.596 5.166 1.00 94.44 78 PRO A O 1
ATOM 591 N N . GLN A 1 79 ? -9.506 -1.838 6.756 1.00 95.56 79 GLN A N 1
ATOM 592 C CA . GLN A 1 79 ? -8.471 -0.869 7.118 1.00 95.56 79 GLN A CA 1
ATOM 593 C C . GLN A 1 79 ? -7.251 -0.875 6.183 1.00 95.56 79 GLN A C 1
ATOM 595 O O . GLN A 1 79 ? -6.413 0.023 6.277 1.00 95.56 79 GLN A O 1
ATOM 600 N N . ILE A 1 80 ? -7.126 -1.880 5.305 1.00 97.00 80 ILE A N 1
ATOM 601 C CA . ILE A 1 80 ? -6.045 -1.981 4.324 1.00 97.00 80 ILE A CA 1
ATOM 602 C C . ILE A 1 80 ? -6.545 -1.470 2.976 1.00 97.00 80 ILE A C 1
ATOM 604 O O . ILE A 1 80 ? -7.546 -1.950 2.449 1.00 97.00 80 ILE A O 1
ATOM 608 N N . SER A 1 81 ? -5.810 -0.540 2.374 1.00 97.06 81 SER A N 1
ATOM 609 C CA . SER A 1 81 ? -5.981 -0.189 0.963 1.00 97.06 81 SER A CA 1
ATOM 610 C C . SER A 1 81 ? -4.658 -0.270 0.217 1.00 97.06 81 SER A C 1
ATOM 612 O O . SER A 1 81 ? -3.583 -0.158 0.808 1.00 97.06 81 SER A O 1
ATOM 614 N N . GLN A 1 82 ? -4.738 -0.497 -1.092 1.00 96.62 82 GLN A N 1
ATOM 615 C CA . GLN A 1 82 ? -3.573 -0.622 -1.959 1.00 96.62 82 GLN A CA 1
ATOM 616 C C . GLN A 1 82 ? -3.676 0.341 -3.133 1.00 96.62 82 GLN A C 1
ATOM 618 O O . GLN A 1 82 ? -4.765 0.618 -3.643 1.00 96.62 82 GLN A O 1
ATOM 623 N N . SER A 1 83 ? -2.548 0.910 -3.539 1.00 96.00 83 SER A N 1
ATOM 624 C CA . SER A 1 83 ? -2.498 1.905 -4.607 1.00 96.00 83 SER A CA 1
ATOM 625 C C . SER A 1 83 ? -1.150 1.897 -5.305 1.00 96.00 83 SER A C 1
ATOM 627 O O . SER A 1 83 ? -0.112 1.685 -4.687 1.00 96.00 83 SER A O 1
ATOM 629 N N . ILE A 1 84 ? -1.169 2.184 -6.603 1.00 95.56 84 ILE A N 1
ATOM 630 C CA . ILE A 1 84 ? 0.051 2.233 -7.404 1.00 95.56 84 ILE A CA 1
ATOM 631 C C . ILE A 1 84 ? 0.860 3.486 -7.045 1.00 95.56 84 ILE A C 1
ATOM 633 O O . ILE A 1 84 ? 0.301 4.582 -6.953 1.00 95.56 84 ILE A O 1
ATOM 637 N N . LEU A 1 85 ? 2.173 3.326 -6.874 1.00 94.44 85 LEU A N 1
ATOM 638 C CA . LEU A 1 85 ? 3.132 4.407 -6.653 1.00 94.44 85 LEU A CA 1
ATOM 639 C C . LEU A 1 85 ? 4.498 4.023 -7.238 1.00 94.44 85 LEU A C 1
ATOM 641 O O . LEU A 1 85 ? 5.084 3.019 -6.838 1.00 94.44 85 LEU A O 1
ATOM 645 N N . ASP A 1 86 ? 5.027 4.846 -8.146 1.00 93.25 86 ASP A N 1
ATOM 646 C CA . ASP A 1 86 ? 6.439 4.783 -8.539 1.00 93.25 86 ASP A CA 1
ATOM 647 C C . ASP A 1 86 ? 7.252 5.654 -7.572 1.00 93.25 86 ASP A C 1
ATOM 649 O O . ASP A 1 86 ? 7.058 6.865 -7.496 1.00 93.25 86 ASP A O 1
ATOM 653 N N . ILE A 1 87 ? 8.172 5.040 -6.825 1.00 91.19 87 I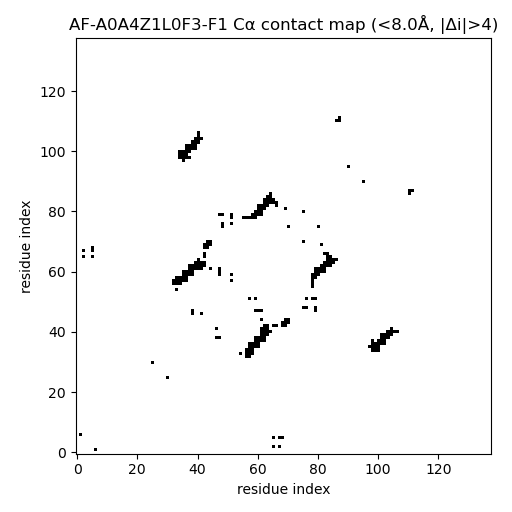LE A N 1
ATOM 654 C CA . ILE A 1 87 ? 9.029 5.750 -5.862 1.00 91.19 87 ILE A CA 1
ATOM 655 C C . ILE A 1 87 ? 10.027 6.703 -6.537 1.00 91.19 87 ILE A C 1
ATOM 657 O O . ILE A 1 87 ? 10.613 7.563 -5.881 1.00 91.19 87 ILE A O 1
ATOM 661 N N . ASN A 1 88 ? 10.254 6.543 -7.841 1.00 90.75 88 ASN A N 1
ATOM 662 C CA . ASN A 1 88 ? 11.145 7.414 -8.599 1.00 90.75 88 ASN A CA 1
ATOM 663 C C . ASN A 1 88 ? 10.493 8.750 -8.972 1.00 90.75 88 ASN A C 1
ATOM 665 O O . ASN A 1 88 ? 11.208 9.678 -9.360 1.00 90.75 88 ASN A O 1
ATOM 669 N N . ASP A 1 89 ? 9.168 8.842 -8.868 1.00 91.00 89 ASP A N 1
ATOM 670 C CA . ASP A 1 89 ? 8.435 10.078 -9.091 1.00 91.00 89 ASP A CA 1
ATOM 671 C C . ASP A 1 89 ? 8.274 10.854 -7.774 1.00 91.00 89 ASP A C 1
ATOM 673 O O . ASP A 1 89 ? 8.192 10.260 -6.693 1.00 91.00 89 ASP A O 1
ATOM 677 N N . PRO A 1 90 ? 8.213 12.198 -7.824 1.00 88.75 90 PRO A N 1
ATOM 678 C CA . PRO A 1 90 ? 7.894 12.988 -6.646 1.00 88.75 90 PRO A CA 1
ATOM 679 C C . PRO A 1 90 ? 6.548 12.549 -6.048 1.00 88.75 90 PRO A C 1
ATOM 681 O O . PRO A 1 90 ? 5.560 12.455 -6.785 1.00 88.75 90 PRO A O 1
ATOM 684 N N . PRO A 1 91 ? 6.464 12.318 -4.725 1.00 85.75 91 PRO A N 1
ATOM 685 C CA . PRO A 1 91 ? 5.205 11.949 -4.098 1.00 85.75 91 PRO A CA 1
ATOM 686 C C . PRO A 1 91 ? 4.179 13.071 -4.269 1.00 85.75 91 PRO A C 1
ATOM 688 O O . PRO A 1 91 ? 4.503 14.261 -4.212 1.00 85.75 91 PRO A O 1
ATOM 691 N N . SER A 1 92 ? 2.912 12.698 -4.452 1.00 89.75 92 SER A N 1
ATOM 692 C CA . SER A 1 92 ? 1.830 13.677 -4.488 1.00 89.75 92 SER A CA 1
ATOM 693 C C . SER A 1 92 ? 1.746 14.426 -3.157 1.00 89.75 92 SER A C 1
ATOM 695 O O . SER A 1 92 ? 1.976 13.866 -2.083 1.00 89.75 92 SER A O 1
ATOM 697 N N . SER A 1 93 ? 1.332 15.693 -3.207 1.00 89.44 93 SER A N 1
ATOM 698 C CA . SER A 1 93 ? 1.187 16.534 -2.012 1.00 89.44 93 SER A CA 1
ATOM 699 C C . SER A 1 93 ? 0.263 15.929 -0.947 1.00 89.44 93 SER A C 1
ATOM 701 O O . SER A 1 93 ? 0.454 16.179 0.238 1.00 89.44 93 SER A O 1
ATOM 703 N N . SER A 1 94 ? -0.694 15.090 -1.351 1.00 88.88 94 SER A N 1
ATOM 704 C CA . SER A 1 94 ? -1.597 14.345 -0.463 1.00 88.88 94 SER A CA 1
ATOM 705 C C . SER A 1 94 ? -0.909 13.292 0.415 1.00 88.88 94 SER A C 1
ATOM 707 O O . SER A 1 94 ? -1.501 12.849 1.397 1.00 88.88 94 SER A O 1
ATOM 709 N N . LEU A 1 95 ? 0.310 12.867 0.076 1.00 89.31 95 LEU A N 1
ATOM 710 C CA . LEU A 1 95 ? 1.093 11.913 0.869 1.00 89.31 95 LEU A CA 1
ATOM 711 C C . LEU A 1 95 ? 2.002 12.616 1.886 1.00 89.31 95 LEU A C 1
ATOM 713 O O . LEU A 1 95 ? 2.502 11.978 2.813 1.00 89.31 95 LEU A O 1
ATOM 717 N N . HIS A 1 96 ? 2.209 13.928 1.749 1.00 88.75 96 HIS A N 1
ATOM 718 C CA . HIS A 1 96 ? 3.057 14.685 2.661 1.00 88.75 96 HIS A CA 1
ATOM 719 C C . HIS A 1 96 ? 2.442 14.748 4.061 1.00 88.75 96 HIS A C 1
ATOM 721 O O . HIS A 1 96 ? 1.294 15.153 4.226 1.00 88.75 96 HIS A O 1
ATOM 727 N N . LYS A 1 97 ? 3.241 14.396 5.080 1.00 88.31 97 LYS A N 1
ATOM 728 C CA . LYS A 1 97 ? 2.851 14.421 6.505 1.00 88.31 97 LYS A CA 1
ATOM 729 C C . LYS A 1 97 ? 1.598 13.589 6.829 1.00 88.31 97 LYS A C 1
ATOM 731 O O . LYS A 1 97 ? 0.901 13.888 7.792 1.00 88.31 97 LYS A O 1
ATOM 736 N N . LYS A 1 98 ? 1.308 12.567 6.018 1.00 92.31 98 LYS A N 1
ATOM 737 C CA . LYS A 1 98 ? 0.134 11.700 6.181 1.00 92.31 98 LYS A CA 1
ATOM 738 C C . LYS A 1 98 ? 0.380 10.506 7.108 1.00 92.31 98 LYS A C 1
ATOM 740 O O . LYS A 1 98 ? -0.567 10.007 7.700 1.00 92.31 98 LYS A O 1
ATOM 745 N N . TYR A 1 99 ? 1.619 10.028 7.185 1.00 93.75 99 TYR A N 1
ATOM 746 C CA . TYR A 1 99 ? 1.951 8.750 7.813 1.00 93.75 99 TYR A CA 1
ATOM 747 C C . TYR A 1 99 ? 2.749 8.944 9.095 1.00 93.75 99 TYR A C 1
ATOM 749 O O . TYR A 1 99 ? 3.745 9.669 9.095 1.00 93.75 99 TYR A O 1
ATOM 757 N N . ASP A 1 100 ? 2.342 8.238 10.147 1.00 92.50 100 ASP A N 1
ATOM 758 C CA . ASP A 1 100 ? 3.081 8.137 11.408 1.00 92.50 100 ASP A CA 1
ATOM 759 C C . ASP A 1 100 ? 4.289 7.198 11.261 1.00 92.50 100 ASP A C 1
ATOM 761 O O . ASP A 1 100 ? 5.329 7.399 11.886 1.00 92.50 100 ASP A O 1
ATOM 765 N N . LEU A 1 101 ? 4.163 6.186 10.392 1.00 91.94 101 LEU A N 1
ATOM 766 C CA . LEU A 1 101 ? 5.213 5.226 10.059 1.00 91.94 101 LEU A CA 1
ATOM 767 C C . LEU A 1 101 ? 5.213 4.948 8.553 1.00 91.94 101 LEU A C 1
ATOM 769 O O . LEU A 1 101 ? 4.168 4.700 7.954 1.00 91.94 101 LEU A O 1
ATOM 773 N N . THR A 1 102 ? 6.398 4.937 7.944 1.00 93.31 102 THR A N 1
ATOM 774 C CA . THR A 1 102 ? 6.594 4.449 6.574 1.00 93.31 102 THR A CA 1
ATOM 775 C C . THR A 1 102 ? 7.604 3.310 6.584 1.00 93.31 102 THR A C 1
ATOM 777 O O . THR A 1 102 ? 8.754 3.496 6.977 1.00 93.31 102 THR A O 1
ATOM 780 N N . HIS A 1 103 ? 7.162 2.135 6.157 1.00 93.94 103 HIS A N 1
ATOM 781 C CA . HIS A 1 103 ? 7.985 0.958 5.932 1.00 93.94 103 HIS A CA 1
ATOM 782 C C . HIS A 1 103 ? 8.382 0.888 4.451 1.00 93.94 103 HIS A C 1
ATOM 784 O O . HIS A 1 103 ? 7.567 1.179 3.580 1.00 93.94 103 HIS A O 1
ATOM 790 N N . ILE A 1 104 ? 9.643 0.559 4.156 1.00 91.75 104 ILE A N 1
ATOM 791 C CA . ILE A 1 104 ? 10.187 0.524 2.789 1.00 91.75 104 ILE A CA 1
ATOM 792 C C . ILE A 1 104 ? 11.073 -0.710 2.660 1.00 91.75 104 ILE A C 1
ATOM 794 O O . ILE A 1 104 ? 12.003 -0.878 3.453 1.00 91.75 104 ILE A O 1
ATOM 798 N N . ARG A 1 105 ? 10.833 -1.554 1.651 1.00 86.25 105 ARG A N 1
ATOM 799 C CA . ARG A 1 105 ? 11.597 -2.799 1.478 1.00 86.25 105 ARG A CA 1
ATOM 800 C C . ARG A 1 105 ? 11.848 -3.159 0.018 1.00 86.25 105 ARG A C 1
ATOM 802 O O . ARG A 1 105 ? 11.051 -2.853 -0.852 1.00 86.25 105 ARG A O 1
ATOM 809 N N . LEU A 1 106 ? 12.957 -3.860 -0.229 1.00 85.00 106 LEU A N 1
ATOM 810 C CA . LEU A 1 106 ? 13.281 -4.514 -1.509 1.00 85.00 106 LEU A CA 1
ATOM 811 C C . LEU A 1 106 ? 13.302 -3.601 -2.758 1.00 85.00 106 LEU A C 1
ATOM 813 O O . LEU A 1 106 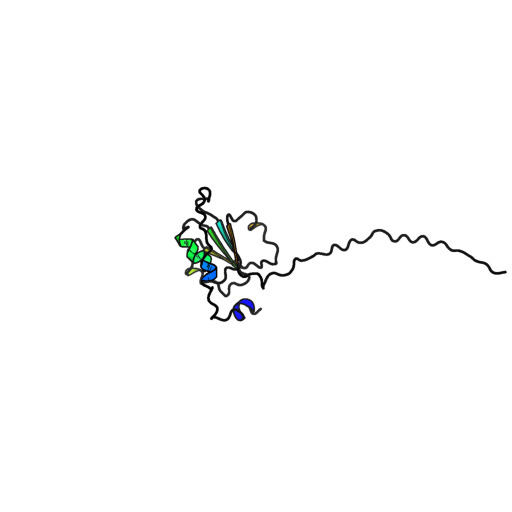? 13.312 -4.094 -3.880 1.00 85.00 106 LEU A O 1
ATOM 817 N N . LEU A 1 107 ? 13.396 -2.277 -2.592 1.00 85.81 107 LEU A N 1
ATOM 818 C CA . LEU A 1 107 ? 13.381 -1.320 -3.711 1.00 85.81 107 LEU A CA 1
ATOM 819 C C . LEU A 1 107 ? 14.754 -1.058 -4.345 1.00 85.81 107 LEU A C 1
ATOM 821 O O . LEU A 1 107 ? 14.833 -0.360 -5.351 1.00 85.81 107 LEU A O 1
ATOM 825 N N . ALA A 1 108 ? 15.841 -1.600 -3.786 1.00 84.81 108 ALA A N 1
ATOM 826 C CA . ALA A 1 108 ? 17.207 -1.246 -4.187 1.00 84.81 108 ALA A CA 1
ATOM 827 C C . ALA A 1 108 ? 17.478 -1.426 -5.695 1.00 84.81 108 ALA A C 1
ATOM 829 O O . ALA A 1 108 ? 18.177 -0.611 -6.286 1.00 84.81 108 ALA A O 1
ATOM 830 N N . ALA A 1 109 ? 16.898 -2.452 -6.326 1.00 82.06 109 ALA A N 1
ATOM 831 C CA . ALA A 1 109 ? 17.053 -2.702 -7.761 1.00 82.06 109 ALA A CA 1
ATOM 832 C C . ALA A 1 109 ? 16.178 -1.799 -8.657 1.00 82.06 109 ALA A C 1
ATOM 834 O O . ALA A 1 109 ? 16.436 -1.702 -9.854 1.00 82.06 109 ALA A O 1
ATOM 835 N N . GLY A 1 110 ? 15.142 -1.164 -8.099 1.00 82.75 110 GLY A N 1
ATOM 836 C CA . GLY A 1 110 ? 14.170 -0.343 -8.832 1.00 82.75 110 GLY A CA 1
ATOM 837 C C . GLY A 1 110 ? 14.352 1.169 -8.661 1.00 82.75 110 GLY A C 1
ATOM 838 O O . GLY A 1 110 ? 13.698 1.943 -9.363 1.00 82.75 110 GLY A O 1
ATOM 839 N N . ILE A 1 111 ? 15.226 1.604 -7.747 1.00 87.38 111 ILE A N 1
ATOM 840 C CA . ILE A 1 111 ? 15.524 3.023 -7.520 1.00 87.38 111 ILE A CA 1
ATOM 841 C C . ILE A 1 111 ? 16.520 3.512 -8.575 1.00 87.38 111 ILE A C 1
ATOM 843 O O . ILE A 1 111 ? 17.637 3.008 -8.705 1.00 87.38 111 ILE A O 1
ATOM 847 N N . LYS A 1 112 ? 16.112 4.534 -9.324 1.00 87.56 112 LYS A N 1
ATOM 848 C CA . LYS A 1 112 ? 16.946 5.246 -10.290 1.00 87.56 112 LYS A CA 1
ATOM 849 C C . LYS A 1 112 ? 17.902 6.185 -9.546 1.00 87.56 112 LYS A C 1
ATOM 851 O O . LYS A 1 112 ? 17.567 6.684 -8.470 1.00 87.56 112 LYS A O 1
ATOM 856 N N . PRO A 1 113 ? 19.086 6.475 -10.114 1.00 82.75 113 PRO A N 1
ATOM 857 C CA . PRO A 1 113 ? 19.949 7.510 -9.562 1.00 82.75 113 PRO A CA 1
ATOM 858 C C . PRO A 1 113 ? 19.189 8.843 -9.478 1.00 82.75 113 PRO A C 1
ATOM 860 O O . PRO A 1 113 ? 18.311 9.098 -10.312 1.00 82.75 113 PRO A O 1
ATOM 863 N N . PRO A 1 114 ? 19.529 9.705 -8.503 1.00 78.06 114 PRO A N 1
ATOM 864 C CA . PRO A 1 114 ? 18.886 11.000 -8.369 1.00 78.06 114 PRO A CA 1
ATOM 865 C C . PRO A 1 114 ? 18.993 11.756 -9.689 1.00 78.06 114 PRO A C 1
ATOM 867 O O . PRO A 1 114 ? 20.060 11.822 -10.308 1.00 78.06 114 PRO A O 1
ATOM 870 N N . ARG A 1 115 ? 17.870 12.324 -10.128 1.00 72.75 115 ARG A N 1
ATOM 871 C CA . ARG A 1 115 ? 17.836 13.154 -11.325 1.00 72.75 115 ARG A CA 1
ATOM 872 C C . ARG A 1 115 ? 18.603 14.439 -11.022 1.00 72.75 115 ARG A C 1
ATOM 874 O O . ARG A 1 115 ? 18.067 15.364 -10.424 1.00 72.75 115 ARG A O 1
ATOM 881 N N . ILE A 1 116 ? 19.878 14.481 -11.402 1.00 69.31 116 ILE A N 1
ATOM 882 C CA . ILE A 1 116 ? 20.654 15.718 -11.390 1.00 69.31 116 ILE A CA 1
ATOM 883 C C . ILE A 1 116 ? 20.130 16.560 -12.553 1.00 69.31 116 ILE A C 1
ATOM 885 O O . ILE A 1 116 ? 20.538 16.380 -13.701 1.00 69.31 116 ILE A O 1
ATOM 889 N N . GLU A 1 117 ? 19.189 17.457 -12.280 1.00 63.69 117 GLU A N 1
ATOM 890 C CA . GLU A 1 117 ? 18.871 18.519 -13.226 1.00 63.69 117 GLU A CA 1
ATOM 891 C C . GLU A 1 117 ? 20.068 19.467 -13.258 1.00 63.69 117 GLU A C 1
ATOM 893 O O . GLU A 1 117 ? 20.279 20.288 -12.366 1.00 63.69 117 GLU A O 1
ATOM 898 N N . THR A 1 118 ? 20.919 19.320 -14.274 1.00 57.69 118 THR A N 1
ATOM 899 C CA . THR A 1 118 ? 21.955 20.311 -14.540 1.00 57.69 118 THR A CA 1
ATOM 900 C C . THR A 1 118 ? 21.256 21.595 -14.965 1.00 57.69 118 THR A C 1
ATOM 902 O O . THR A 1 118 ? 20.940 21.773 -16.144 1.00 57.69 118 THR A O 1
ATOM 905 N N . HIS A 1 119 ? 21.029 22.508 -14.023 1.00 55.41 119 HIS A N 1
ATOM 906 C CA . HIS A 1 119 ? 20.844 23.912 -14.353 1.00 55.41 119 HIS A CA 1
ATOM 907 C C . HIS A 1 119 ? 22.151 24.385 -14.987 1.00 55.41 119 HIS A C 1
ATOM 909 O O . HIS A 1 119 ? 23.096 24.784 -14.307 1.00 55.41 119 HIS A O 1
ATOM 915 N N . ARG A 1 120 ? 22.248 24.256 -16.312 1.00 54.66 120 ARG A N 1
ATOM 916 C CA . ARG A 1 120 ? 23.331 24.846 -17.086 1.00 54.66 120 ARG A CA 1
ATOM 917 C C . ARG A 1 120 ? 23.135 26.351 -16.961 1.00 54.66 120 ARG A C 1
ATOM 919 O O . ARG A 1 120 ? 22.294 26.921 -17.644 1.00 54.66 120 ARG A O 1
ATOM 926 N N . ALA A 1 121 ? 23.840 26.967 -16.018 1.00 52.28 121 ALA A N 1
ATOM 927 C CA . ALA A 1 121 ? 23.888 28.412 -15.907 1.00 52.28 121 ALA A CA 1
ATOM 928 C C . ALA A 1 121 ? 24.439 28.950 -17.233 1.00 52.28 121 ALA A C 1
ATOM 930 O O . ALA A 1 121 ? 25.613 28.750 -17.558 1.00 52.28 121 ALA A O 1
ATOM 931 N N . GLU A 1 122 ? 23.584 29.581 -18.031 1.00 53.03 122 GLU A N 1
ATOM 932 C CA . GLU A 1 122 ? 24.043 30.401 -19.143 1.00 53.03 122 GLU A CA 1
ATOM 933 C C . GLU A 1 122 ? 24.906 31.521 -18.549 1.00 53.03 122 GLU A C 1
ATOM 935 O O . GLU A 1 122 ? 24.446 32.320 -17.736 1.00 53.03 122 GLU A O 1
ATOM 940 N N . SER A 1 123 ? 26.199 31.529 -18.879 1.00 47.81 123 SER A N 1
ATOM 941 C CA . SER A 1 123 ? 27.123 32.564 -18.410 1.00 47.81 123 SER A CA 1
ATOM 942 C C . SER A 1 123 ? 26.842 33.883 -19.136 1.00 47.81 123 SER A C 1
ATOM 944 O O . SER A 1 123 ? 26.930 33.914 -20.366 1.00 47.81 123 SER A O 1
ATOM 946 N N . PRO A 1 124 ? 26.584 34.999 -18.432 1.00 53.03 124 PRO A N 1
ATOM 947 C CA . PRO A 1 124 ? 26.403 36.294 -19.065 1.00 53.03 124 PRO A CA 1
ATOM 948 C C . PRO A 1 124 ? 27.766 36.972 -19.250 1.00 53.03 124 PRO A C 1
ATOM 950 O O . PRO A 1 124 ? 28.073 37.952 -18.578 1.00 53.03 124 PRO A O 1
ATOM 953 N N . HIS A 1 125 ? 28.621 36.467 -20.144 1.00 48.88 125 HIS A N 1
ATOM 954 C CA . HIS A 1 125 ? 29.748 37.281 -20.608 1.00 48.88 125 HIS A CA 1
ATOM 955 C C . HIS A 1 125 ? 30.290 36.859 -21.974 1.00 48.88 125 HIS A C 1
ATOM 957 O O . HIS A 1 125 ? 31.212 36.059 -22.096 1.00 48.88 125 HIS A O 1
ATOM 963 N N . ALA A 1 126 ? 29.730 37.463 -23.019 1.00 49.19 126 ALA A N 1
ATOM 964 C CA . ALA A 1 126 ? 30.358 37.529 -24.331 1.00 49.19 126 ALA A CA 1
ATOM 965 C C . ALA A 1 126 ? 30.223 38.950 -24.898 1.00 49.19 126 ALA A C 1
ATOM 967 O O . ALA A 1 126 ? 29.536 39.184 -25.885 1.00 49.19 126 ALA A O 1
ATOM 968 N N . SER A 1 127 ? 30.898 39.916 -24.275 1.00 46.78 127 SER A N 1
ATOM 969 C CA . SER A 1 127 ? 31.269 41.172 -24.934 1.00 46.78 127 SER A CA 1
ATOM 970 C C . SER A 1 127 ? 32.747 41.088 -25.316 1.00 46.78 127 SER A C 1
ATOM 972 O O . SER A 1 127 ? 33.633 41.363 -24.511 1.00 46.78 127 SER A O 1
ATOM 974 N N . GLN A 1 128 ? 33.008 40.644 -26.548 1.00 44.78 128 GLN A N 1
ATOM 975 C CA . GLN A 1 128 ? 34.326 40.728 -27.173 1.00 44.78 128 GLN A CA 1
ATOM 976 C C . GLN A 1 128 ? 34.633 42.195 -27.498 1.00 44.78 128 GLN A C 1
ATOM 978 O O . GLN A 1 128 ? 34.018 42.769 -28.395 1.00 44.78 128 GLN A O 1
ATOM 983 N N . THR A 1 129 ? 35.624 42.789 -26.836 1.00 42.28 129 THR A N 1
ATOM 984 C CA . THR A 1 129 ? 36.249 44.032 -27.310 1.00 42.28 129 THR A CA 1
ATOM 985 C C . THR A 1 129 ? 37.396 43.661 -28.249 1.00 42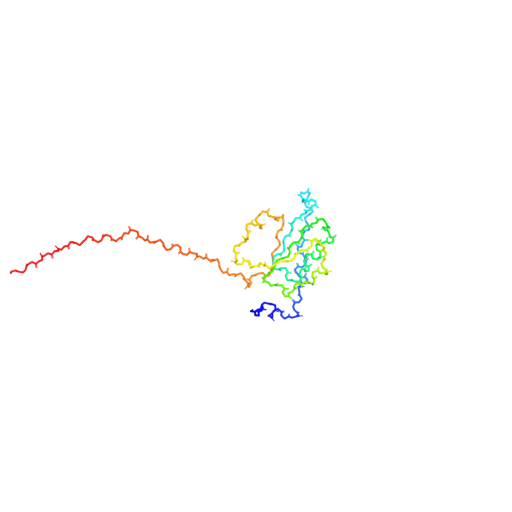.28 129 THR A C 1
ATOM 987 O O . THR A 1 129 ? 38.437 43.168 -27.819 1.00 42.28 129 THR A O 1
ATOM 990 N N . ARG A 1 130 ? 37.194 43.864 -29.555 1.00 36.88 130 ARG A N 1
ATOM 991 C CA . ARG A 1 130 ? 38.203 43.664 -30.606 1.00 36.88 130 ARG A CA 1
ATOM 992 C C . ARG A 1 130 ? 39.073 44.922 -30.718 1.00 36.88 130 ARG A C 1
ATOM 994 O O . ARG A 1 130 ? 38.597 45.942 -31.202 1.00 36.88 130 ARG A O 1
ATOM 1001 N N . TRP A 1 131 ? 40.345 44.842 -30.329 1.00 42.28 131 TRP A N 1
ATOM 1002 C CA . TRP A 1 131 ? 41.355 45.852 -30.671 1.00 42.28 131 TRP A CA 1
ATOM 1003 C C . TRP A 1 131 ? 42.034 45.471 -31.992 1.00 42.28 131 TRP A C 1
ATOM 1005 O O . TRP A 1 131 ? 42.668 44.422 -32.091 1.00 42.28 131 TRP A O 1
ATOM 1015 N N . SER A 1 132 ? 41.897 46.309 -33.020 1.00 48.03 132 SER A N 1
ATOM 1016 C CA . SER A 1 132 ? 42.602 46.167 -34.298 1.00 48.03 132 SER A CA 1
ATOM 1017 C C . SER A 1 132 ? 43.968 46.857 -34.235 1.00 48.03 132 SER A C 1
ATOM 1019 O O . SER A 1 132 ? 44.030 48.085 -34.221 1.00 48.03 132 SER A O 1
ATOM 1021 N N . HIS A 1 133 ? 45.060 46.089 -34.246 1.00 44.00 133 HIS A N 1
ATOM 1022 C CA . HIS A 1 133 ? 46.386 46.624 -34.562 1.00 44.00 133 HIS A CA 1
ATOM 1023 C C . HIS A 1 133 ? 46.591 46.601 -36.080 1.00 44.00 133 HIS A C 1
ATOM 1025 O O . HIS A 1 133 ? 46.723 45.543 -36.692 1.00 44.00 133 HIS A O 1
ATOM 1031 N N . SER A 1 134 ? 46.609 47.790 -36.678 1.00 50.47 134 SER A N 1
ATOM 1032 C CA . SER A 1 134 ? 47.089 48.030 -38.037 1.00 50.47 134 SER A CA 1
ATOM 1033 C C . SER A 1 134 ? 48.616 48.136 -37.997 1.00 50.47 134 SER A C 1
ATOM 1035 O O . SER A 1 134 ? 49.149 49.127 -37.501 1.00 50.47 134 SER A O 1
ATOM 1037 N N . MET A 1 135 ? 49.320 47.144 -38.542 1.00 41.72 135 MET A N 1
ATOM 1038 C CA . MET A 1 135 ? 50.715 47.299 -38.962 1.00 41.72 135 MET A CA 1
ATOM 1039 C C . MET A 1 135 ? 50.735 47.563 -40.466 1.00 41.72 135 MET A C 1
ATOM 1041 O O . MET A 1 135 ? 50.544 46.658 -41.279 1.00 41.72 135 MET A O 1
ATOM 1045 N N . GLY A 1 136 ? 50.927 48.835 -40.817 1.00 44.50 136 GLY A N 1
ATOM 1046 C CA . GLY A 1 136 ? 51.267 49.265 -42.166 1.00 44.50 136 GLY A CA 1
ATOM 1047 C C . GLY A 1 136 ? 52.714 48.892 -42.475 1.00 44.50 136 GLY A C 1
ATOM 1048 O O . GLY A 1 136 ? 53.611 49.147 -41.675 1.00 44.50 136 GLY A O 1
ATOM 1049 N N . ARG A 1 137 ? 52.922 48.268 -43.634 1.00 44.00 137 ARG A N 1
ATOM 1050 C CA . ARG A 1 137 ? 54.237 48.137 -44.264 1.00 44.00 137 ARG A CA 1
ATOM 1051 C C . ARG A 1 137 ? 54.537 49.428 -45.025 1.00 44.00 137 ARG A C 1
ATOM 1053 O O . ARG A 1 137 ? 53.688 49.854 -45.807 1.00 44.00 137 ARG A O 1
ATOM 1060 N N . MET A 1 138 ? 55.740 49.963 -44.856 1.00 47.62 138 MET A N 1
ATOM 1061 C CA . MET A 1 138 ? 56.526 50.615 -45.911 1.00 47.62 138 MET A CA 1
ATOM 1062 C C . MET A 1 138 ? 57.962 50.131 -45.771 1.00 47.62 138 MET A C 1
ATOM 1064 O O . MET A 1 138 ? 58.395 49.960 -44.609 1.00 47.62 138 MET A O 1
#

pLDDT: mean 75.41, std 20.45, range [36.88, 97.56]

Nearest PDB structures (foldseek):
  9fd3-assembly1_A  TM=8.210E-01  e=1.490E-03  Kitasatospora cystarginea
  9fcq-assembly1_A  TM=7.943E-01  e=2.224E-03  Kitasatospora cystarginea
  9fcx-assembly2_B  TM=7.802E-01  e=2.905E-03  Kitasatospora cystarginea
  3mgg-assembly1_A  TM=7.048E-01  e=2.905E-03  Methanosarcina mazei
  9fcu-assembly4_D  TM=7.954E-01  e=5.299E-03  Kitasatospora cystarginea

Secondary structure (DSSP, 8-state):
---HHHHHS-TT----GGGGTT-----STT--SS-EEEEES-TT-HHHHHHGGG-TT-EEEEEES-STTPPPGGGS-TTEEEEE--TTSPPPGGGTT--SEEEE-S-TTTPPPP------------------------

Organism: NCBI:txid87229

Sequence (138 aa):
MSDIYAENMRRHEVESPISDTSFIPPSSSNSPPSPTIADIGTGTGLFLSRLAPNYPDAILHGFDISPNLYPPPDSLPPQISQSILDINDPPSSSLHKKYDLTHIRLLAAGIKPPRIETHRAESPHASQTRWSHSMGRM

Radius of gyration: 26.34 Å; Cα contacts (8 Å, |Δi|>4): 136; chains: 1; bounding box: 69×70×71 Å

Foldseek 3Di:
DPPVVVVVPPPPPPPDCVVVPPDPDPPPPPDDLAFEEEEEQCQLVVVVQVVCVVRVRYQYEYEYQDCPRYDDPVPDDPSYDYDYDQPQDDDDPVPPPRGPYYHYDDCPVVHDDPPPPPPPPPDPDDPDDDDDDDDDDD

InterPro domains:
  IPR029063 S-adenosyl-L-methionine-dependent methyltransferase superfamily [G3DSA:3.40.50.150] (7-116)
  IPR029063 S-adenosyl-L-methionine-dependent methyltransferase superfamily [SSF53335] (32-108)